Protein AF-A0A529KDP3-F1 (afdb_monomer)

Secondary structure (DSSP, 8-state):
-HHHHHHTT-S-EEEEEBTTTB--HHHHHHHHHHHHTT--EEEEESSSSS-------SSSHHHHHHTTPEE-TT--HHHHHHHHHHHHHTT--HHHHHHHHHHHH-

Structure (mmCIF, N/CA/C/O backbone):
data_AF-A0A529KDP3-F1
#
_entry.id   AF-A0A529KDP3-F1
#
loop_
_atom_site.group_PDB
_atom_site.id
_atom_site.type_symbol
_atom_site.label_atom_id
_atom_site.label_alt_id
_atom_site.label_comp_id
_atom_site.label_asym_id
_atom_site.label_entity_id
_atom_site.label_seq_id
_atom_site.pdbx_PDB_ins_code
_atom_site.Cartn_x
_atom_site.Cartn_y
_atom_site.Cartn_z
_atom_site.occupancy
_atom_site.B_iso_or_equiv
_atom_site.auth_seq_id
_atom_site.auth_comp_id
_atom_site.auth_asym_id
_atom_site.auth_atom_id
_atom_site.pdbx_PDB_model_num
ATOM 1 N N . MET A 1 1 ? 2.615 -14.804 1.620 1.00 86.38 1 MET A N 1
ATOM 2 C CA . MET A 1 1 ? 3.036 -13.869 2.688 1.00 86.38 1 MET A CA 1
ATOM 3 C C . MET A 1 1 ? 2.029 -12.736 2.882 1.00 86.38 1 MET A C 1
ATOM 5 O O . MET A 1 1 ? 1.463 -12.682 3.958 1.00 86.38 1 MET A O 1
ATOM 9 N N . ILE A 1 2 ? 1.728 -11.897 1.877 1.00 95.81 2 ILE A N 1
ATOM 10 C CA . ILE A 1 2 ? 0.806 -10.750 2.060 1.00 95.81 2 ILE A CA 1
ATOM 11 C C . ILE A 1 2 ? -0.608 -11.145 2.534 1.00 95.81 2 ILE A C 1
ATOM 13 O O . ILE A 1 2 ? -1.118 -10.554 3.476 1.00 95.81 2 ILE A O 1
ATOM 17 N N . ARG A 1 3 ? -1.189 -12.222 1.982 1.00 96.62 3 ARG A N 1
ATOM 18 C CA . ARG A 1 3 ? -2.484 -12.758 2.449 1.00 96.62 3 ARG A CA 1
ATOM 19 C C . ARG A 1 3 ? -2.447 -13.231 3.903 1.00 96.62 3 ARG A C 1
ATOM 21 O O . ARG A 1 3 ? -3.388 -13.002 4.645 1.00 96.62 3 ARG A O 1
ATOM 28 N N . LEU A 1 4 ? -1.345 -13.864 4.312 1.00 96.94 4 LEU A N 1
ATOM 29 C CA . LEU A 1 4 ? -1.157 -14.301 5.697 1.00 96.94 4 LEU A CA 1
ATOM 30 C C . LEU A 1 4 ? -1.051 -13.093 6.638 1.00 96.94 4 LEU A C 1
ATOM 32 O O . LEU A 1 4 ? -1.648 -13.109 7.706 1.00 96.94 4 LEU A O 1
ATOM 36 N N . ALA A 1 5 ? -0.337 -12.039 6.228 1.00 94.50 5 ALA A N 1
ATOM 37 C CA . ALA A 1 5 ? -0.250 -10.801 6.998 1.00 94.50 5 ALA A CA 1
ATOM 38 C C . ALA A 1 5 ? -1.635 -10.158 7.190 1.00 94.50 5 ALA A C 1
ATOM 40 O O . ALA A 1 5 ? -1.991 -9.832 8.321 1.00 94.50 5 ALA A O 1
ATOM 41 N N . ALA A 1 6 ? -2.446 -10.065 6.130 1.00 95.94 6 ALA A N 1
ATOM 42 C CA . ALA A 1 6 ? -3.830 -9.592 6.228 1.00 95.94 6 ALA A CA 1
ATOM 43 C C . ALA A 1 6 ? -4.661 -10.457 7.193 1.00 95.94 6 ALA A C 1
ATOM 45 O O . ALA A 1 6 ? -5.215 -9.950 8.165 1.00 95.94 6 ALA A O 1
ATOM 46 N N . ALA A 1 7 ? -4.651 -11.780 6.994 1.00 95.19 7 ALA A N 1
ATOM 47 C CA . ALA A 1 7 ? -5.406 -12.734 7.808 1.00 95.19 7 ALA A CA 1
ATOM 48 C C . ALA A 1 7 ? -4.967 -12.782 9.285 1.00 95.19 7 ALA A C 1
ATOM 50 O O . ALA A 1 7 ? -5.721 -13.241 10.137 1.00 95.19 7 ALA A O 1
ATOM 51 N N . SER A 1 8 ? -3.763 -12.299 9.606 1.00 96.06 8 SER A N 1
ATOM 52 C CA . SER A 1 8 ? -3.236 -12.245 10.977 1.00 96.06 8 SER A CA 1
ATOM 53 C C . SER A 1 8 ? -3.753 -11.067 11.821 1.00 96.06 8 SER A C 1
ATOM 55 O O . SER A 1 8 ? -3.287 -10.876 12.941 1.00 96.06 8 SER A O 1
ATOM 57 N N . GLY A 1 9 ? -4.710 -10.279 11.312 1.00 93.69 9 GLY A N 1
ATOM 58 C CA . GLY A 1 9 ? -5.305 -9.146 12.035 1.00 93.69 9 GLY A CA 1
ATOM 59 C C . GLY A 1 9 ? -4.538 -7.832 11.873 1.00 93.69 9 GLY A C 1
ATOM 60 O O . GLY A 1 9 ? -4.642 -6.935 12.711 1.00 93.69 9 GLY A O 1
ATOM 61 N N . SER A 1 10 ? -3.749 -7.703 10.804 1.00 96.06 10 SER A N 1
ATOM 62 C CA . SER A 1 10 ? -3.070 -6.447 10.483 1.00 96.06 10 SER A CA 1
ATOM 63 C C . SER A 1 10 ? -4.096 -5.376 10.091 1.00 96.06 10 SER A C 1
ATOM 65 O O . SER A 1 10 ? -4.880 -5.582 9.172 1.00 96.06 10 SER A O 1
ATOM 67 N N . ARG A 1 11 ? -4.064 -4.210 10.757 1.00 96.62 11 ARG A N 1
ATOM 68 C CA . ARG A 1 11 ? -4.968 -3.071 10.468 1.00 96.62 11 ARG A CA 1
ATOM 69 C C . ARG A 1 11 ? -4.647 -2.343 9.157 1.00 96.62 11 ARG A C 1
ATOM 71 O O . ARG A 1 11 ? -5.478 -1.601 8.658 1.00 96.62 11 ARG A O 1
ATOM 78 N N . ALA A 1 12 ? -3.434 -2.516 8.641 1.00 97.56 12 ALA A N 1
ATOM 79 C CA . ALA A 1 12 ? -2.979 -2.013 7.351 1.00 97.56 12 ALA A CA 1
ATOM 80 C C . ALA A 1 12 ? -1.749 -2.804 6.896 1.00 97.56 12 ALA A C 1
ATOM 82 O O . ALA A 1 12 ? -1.065 -3.426 7.715 1.00 97.56 12 ALA A O 1
ATOM 83 N N . ILE A 1 13 ? -1.429 -2.728 5.606 1.00 98.12 13 ILE A N 1
ATOM 84 C CA . ILE A 1 13 ? -0.227 -3.332 5.027 1.00 98.12 13 ILE A CA 1
ATOM 85 C C . ILE A 1 13 ? 0.612 -2.260 4.342 1.00 98.12 13 ILE A C 1
ATOM 87 O O . ILE A 1 13 ? 0.107 -1.473 3.550 1.00 98.12 13 ILE A O 1
ATOM 91 N N . VAL A 1 14 ? 1.920 -2.280 4.599 1.00 97.94 14 VAL A N 1
ATOM 92 C CA . VAL A 1 14 ? 2.906 -1.572 3.778 1.00 97.94 14 VAL A CA 1
ATOM 93 C C . VAL A 1 14 ? 3.544 -2.572 2.822 1.00 97.94 14 VAL A C 1
ATOM 95 O O . VAL A 1 14 ? 4.208 -3.517 3.249 1.00 97.94 14 VAL A O 1
ATOM 98 N N . LEU A 1 15 ? 3.322 -2.371 1.527 1.00 97.94 15 LEU A N 1
ATOM 99 C CA . LEU A 1 15 ? 3.898 -3.155 0.448 1.00 97.94 15 LEU A CA 1
ATOM 100 C C . LEU A 1 15 ? 5.117 -2.425 -0.115 1.00 97.94 15 LEU A C 1
ATOM 102 O O . LEU A 1 15 ? 4.988 -1.380 -0.750 1.00 97.94 15 LEU A O 1
ATOM 106 N N . GLU A 1 16 ? 6.303 -3.002 0.056 1.00 97.12 16 GLU A N 1
ATOM 107 C CA . GLU A 1 16 ? 7.488 -2.510 -0.642 1.00 97.12 16 GLU A CA 1
ATOM 108 C C . GLU A 1 16 ? 7.593 -3.145 -2.039 1.00 97.12 16 GLU A C 1
ATOM 110 O O . GLU A 1 16 ? 7.977 -4.307 -2.210 1.00 97.12 16 GLU A O 1
ATOM 115 N N . GLY A 1 17 ? 7.225 -2.370 -3.057 1.00 96.38 17 GLY A N 1
ATOM 116 C CA . GLY A 1 17 ? 7.229 -2.776 -4.457 1.00 96.38 17 GLY A CA 1
ATOM 117 C C . GLY A 1 17 ? 8.609 -2.746 -5.127 1.00 96.38 17 GLY A C 1
ATOM 118 O O . GLY A 1 17 ? 9.656 -2.499 -4.522 1.00 96.38 17 GLY A O 1
ATOM 119 N N . PHE A 1 18 ? 8.615 -3.027 -6.427 1.00 96.19 18 PHE A N 1
ATOM 120 C CA . PHE A 1 18 ? 9.767 -2.935 -7.324 1.00 96.19 18 PHE A CA 1
ATOM 121 C C . PHE A 1 18 ? 9.779 -1.570 -8.023 1.00 96.19 18 PHE A C 1
ATOM 123 O O . PHE A 1 18 ? 8.762 -1.160 -8.587 1.00 96.19 18 PHE A O 1
ATOM 130 N N . GLY A 1 19 ? 10.930 -0.889 -8.059 1.00 95.81 19 GLY A N 1
ATOM 131 C CA . GLY A 1 19 ? 11.102 0.352 -8.822 1.00 95.81 19 GLY A CA 1
ATOM 132 C C . GLY A 1 19 ? 10.070 1.411 -8.431 1.00 95.81 19 GLY A C 1
ATOM 133 O O . GLY A 1 19 ? 10.039 1.849 -7.288 1.00 95.81 19 GLY A O 1
ATOM 134 N N . ARG A 1 20 ? 9.170 1.772 -9.351 1.00 96.56 20 ARG A N 1
ATOM 135 C CA . ARG A 1 20 ? 8.097 2.761 -9.123 1.00 96.56 20 ARG A CA 1
ATOM 136 C C . ARG A 1 20 ? 6.921 2.256 -8.266 1.00 96.56 20 ARG A C 1
ATOM 138 O O . ARG A 1 20 ? 5.836 2.818 -8.345 1.00 96.56 20 ARG A O 1
ATOM 145 N N . GLY A 1 21 ? 7.108 1.213 -7.459 1.00 97.12 21 GLY A N 1
ATOM 146 C CA . GLY A 1 21 ? 6.041 0.617 -6.645 1.00 97.12 21 GLY A CA 1
ATOM 147 C C . GLY A 1 21 ? 5.239 -0.458 -7.385 1.00 97.12 21 GLY A C 1
ATOM 148 O O . GLY A 1 21 ? 4.067 -0.667 -7.100 1.00 97.12 21 GLY A O 1
ATOM 149 N N . ASN A 1 22 ? 5.851 -1.138 -8.359 1.00 97.62 22 ASN A N 1
ATOM 150 C CA . ASN A 1 22 ? 5.218 -2.261 -9.051 1.00 97.62 22 ASN A CA 1
ATOM 151 C C . ASN A 1 22 ? 5.208 -3.521 -8.178 1.00 97.62 22 ASN A C 1
ATOM 153 O O . ASN A 1 22 ? 6.053 -3.689 -7.297 1.00 97.62 22 ASN A O 1
ATOM 157 N N . ALA A 1 23 ? 4.312 -4.451 -8.490 1.00 95.75 23 ALA A N 1
ATOM 158 C CA . ALA A 1 23 ? 4.285 -5.779 -7.899 1.00 95.75 23 ALA A CA 1
ATOM 159 C C . ALA A 1 23 ? 4.361 -6.852 -9.001 1.00 95.75 23 ALA A C 1
ATOM 161 O O . ALA A 1 23 ? 4.816 -6.593 -10.115 1.00 95.75 23 ALA A O 1
ATOM 162 N N . THR A 1 24 ? 3.969 -8.080 -8.671 1.00 96.12 24 THR A N 1
ATOM 163 C CA . THR A 1 24 ? 3.693 -9.129 -9.659 1.00 96.12 24 THR A CA 1
ATOM 164 C C . THR A 1 24 ? 2.180 -9.248 -9.856 1.00 96.12 24 THR A C 1
ATOM 166 O O . THR A 1 24 ? 1.434 -8.881 -8.943 1.00 96.12 24 THR A O 1
ATOM 169 N N . PRO A 1 25 ? 1.691 -9.823 -10.974 1.00 96.69 25 PRO A N 1
ATOM 170 C CA . PRO A 1 25 ? 0.254 -10.033 -11.180 1.00 96.69 25 PRO A CA 1
ATOM 171 C C . PRO A 1 25 ? -0.433 -10.748 -10.008 1.00 96.69 25 PRO A C 1
ATOM 173 O O . PRO A 1 25 ? -1.484 -10.319 -9.545 1.00 96.69 25 PRO A O 1
ATOM 176 N N . ALA A 1 26 ? 0.204 -11.785 -9.454 1.00 97.12 26 ALA A N 1
ATOM 177 C CA . ALA A 1 26 ? -0.332 -12.523 -8.311 1.00 97.12 26 ALA A CA 1
ATOM 178 C C . ALA A 1 26 ? -0.441 -11.666 -7.036 1.00 97.12 26 ALA A C 1
ATOM 180 O O . ALA A 1 26 ? -1.383 -11.826 -6.260 1.00 97.12 26 ALA A O 1
ATOM 181 N N . VAL A 1 27 ? 0.513 -10.754 -6.809 1.00 97.38 27 VAL A N 1
ATOM 18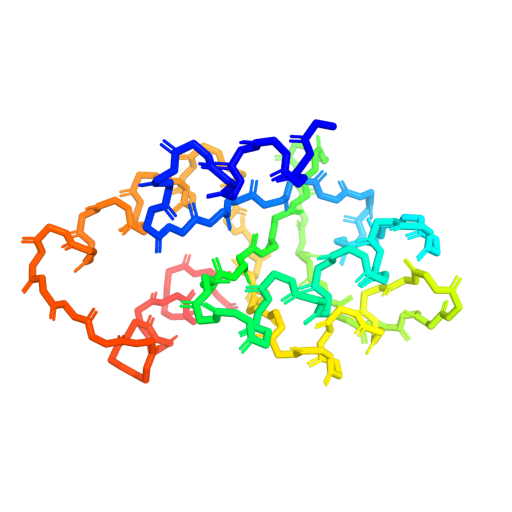2 C CA . VAL A 1 27 ? 0.460 -9.824 -5.673 1.00 97.38 27 VAL A CA 1
ATOM 183 C C . VAL A 1 27 ? -0.596 -8.749 -5.905 1.00 97.38 27 VAL A C 1
ATOM 185 O O . VAL A 1 27 ? -1.315 -8.438 -4.966 1.00 97.38 27 VAL A O 1
ATOM 188 N N . ALA A 1 28 ? -0.747 -8.232 -7.126 1.00 97.88 28 ALA A N 1
ATOM 189 C CA . ALA A 1 28 ? -1.786 -7.254 -7.443 1.00 97.88 28 ALA A CA 1
ATOM 190 C C . ALA A 1 28 ? -3.199 -7.815 -7.209 1.00 97.88 28 ALA A C 1
ATOM 192 O O . ALA A 1 28 ? -4.016 -7.155 -6.575 1.00 97.88 28 ALA A O 1
ATOM 193 N N . VAL A 1 29 ? -3.450 -9.066 -7.616 1.00 98.12 29 VAL A N 1
ATOM 194 C CA . VAL A 1 29 ? -4.708 -9.770 -7.304 1.00 98.12 29 VAL A CA 1
ATOM 195 C C . VAL A 1 29 ? -4.900 -9.906 -5.794 1.00 98.12 29 VAL A C 1
ATOM 197 O O . VAL A 1 29 ? -5.965 -9.597 -5.277 1.00 98.12 29 VAL A O 1
ATOM 200 N N . ALA A 1 30 ? -3.861 -10.315 -5.060 1.00 98.31 30 ALA A N 1
ATOM 201 C CA . ALA A 1 30 ? -3.960 -10.423 -3.607 1.00 98.31 30 ALA A CA 1
ATOM 202 C C . ALA A 1 30 ? -4.225 -9.074 -2.924 1.00 98.31 30 ALA A C 1
ATOM 204 O O . ALA A 1 30 ? -4.953 -9.041 -1.942 1.00 98.31 30 ALA A O 1
ATOM 205 N N . VAL A 1 31 ? -3.650 -7.978 -3.426 1.00 98.44 31 VAL A N 1
ATOM 206 C CA . VAL A 1 31 ? -3.908 -6.625 -2.916 1.00 98.44 31 VAL A CA 1
ATOM 207 C C . VAL A 1 31 ? -5.362 -6.224 -3.147 1.00 98.44 31 VAL A C 1
ATOM 209 O O . VAL A 1 31 ? -5.974 -5.703 -2.223 1.00 98.44 31 VAL A O 1
ATOM 212 N N . ALA A 1 32 ? -5.924 -6.510 -4.323 1.00 98.44 32 ALA A N 1
ATOM 213 C CA . ALA A 1 32 ? -7.330 -6.231 -4.605 1.00 98.44 32 ALA A CA 1
ATOM 214 C C . ALA A 1 32 ? -8.272 -6.950 -3.631 1.00 98.44 32 ALA A C 1
ATOM 216 O O . ALA A 1 32 ? -9.144 -6.306 -3.056 1.00 98.44 32 ALA A O 1
ATOM 217 N N . ASP A 1 33 ? -8.045 -8.243 -3.379 1.00 98.31 33 ASP A N 1
ATOM 218 C CA . ASP A 1 33 ? -8.848 -9.002 -2.413 1.00 98.31 33 ASP A CA 1
ATOM 219 C C . ASP A 1 33 ? -8.719 -8.423 -0.992 1.00 98.31 33 ASP A C 1
ATOM 221 O O . ASP A 1 33 ? -9.708 -8.220 -0.301 1.00 98.31 33 ASP A O 1
ATOM 225 N N . ILE A 1 34 ? -7.493 -8.104 -0.564 1.00 98.50 34 ILE A N 1
ATOM 226 C CA . ILE A 1 34 ? -7.209 -7.577 0.781 1.00 98.50 34 ILE A CA 1
ATOM 227 C C . ILE A 1 34 ? -7.869 -6.210 1.009 1.00 98.50 34 ILE A C 1
ATOM 229 O O . ILE A 1 34 ? -8.394 -5.956 2.093 1.00 98.50 34 ILE A O 1
ATOM 233 N N . ILE A 1 35 ? -7.848 -5.334 0.001 1.00 98.06 35 ILE A N 1
ATOM 234 C CA . ILE A 1 35 ? -8.506 -4.026 0.081 1.00 98.06 35 ILE A CA 1
ATOM 235 C C . ILE A 1 35 ? -10.027 -4.192 0.079 1.00 98.06 35 ILE A C 1
ATOM 237 O O . ILE A 1 35 ? -10.704 -3.508 0.844 1.00 98.06 35 ILE A O 1
ATOM 241 N N . ALA A 1 36 ? -10.568 -5.114 -0.725 1.00 97.94 36 ALA A N 1
ATOM 242 C CA . ALA A 1 36 ? -11.997 -5.427 -0.717 1.00 97.94 36 ALA A CA 1
ATOM 243 C C . ALA A 1 36 ? -12.475 -5.945 0.654 1.00 97.94 36 ALA A C 1
ATOM 245 O O . ALA A 1 36 ? -13.585 -5.624 1.073 1.00 97.94 36 ALA A O 1
ATOM 246 N N . ASP A 1 37 ? -11.608 -6.654 1.382 1.00 96.75 37 ASP A N 1
ATOM 247 C CA . ASP A 1 37 ? -11.837 -7.103 2.762 1.00 96.75 37 ASP A CA 1
ATOM 248 C C . ASP A 1 37 ? -11.616 -5.993 3.819 1.00 96.75 37 ASP A C 1
ATOM 250 O O . ASP A 1 37 ? -11.696 -6.241 5.024 1.00 96.75 37 ASP A O 1
ATOM 254 N N . GLY A 1 38 ? -11.344 -4.754 3.394 1.00 95.62 38 GLY A N 1
ATOM 255 C CA . GLY A 1 38 ? -11.253 -3.578 4.262 1.00 95.62 38 GLY A CA 1
ATOM 256 C C . GLY A 1 38 ? -9.880 -3.329 4.889 1.00 95.62 38 GLY A C 1
ATOM 257 O O . GLY A 1 38 ? -9.765 -2.472 5.766 1.00 95.62 38 GLY A O 1
ATOM 258 N N . VAL A 1 39 ? -8.828 -4.036 4.463 1.00 97.50 39 VAL A N 1
ATOM 259 C CA . VAL A 1 39 ? -7.461 -3.793 4.947 1.00 97.50 39 VAL A CA 1
ATOM 260 C C . VAL A 1 39 ? -6.726 -2.869 3.964 1.00 97.50 39 VAL A C 1
ATOM 262 O O . VAL A 1 39 ? -6.371 -3.302 2.865 1.00 97.50 39 VAL A O 1
ATOM 2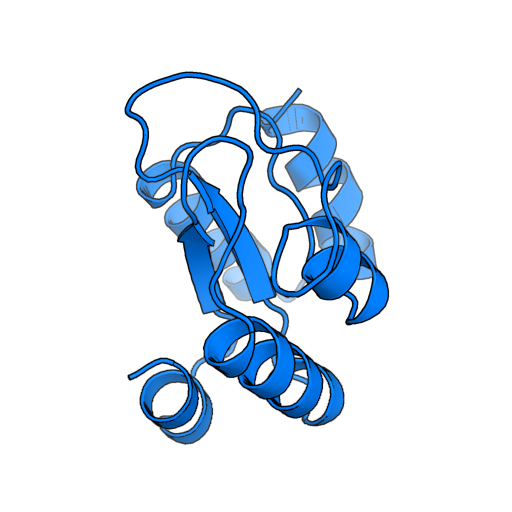65 N N . PRO A 1 40 ? -6.441 -1.604 4.328 1.00 97.62 40 PRO A N 1
ATOM 266 C CA . PRO A 1 40 ? -5.762 -0.673 3.436 1.00 97.62 40 PRO A CA 1
ATOM 267 C C . PRO A 1 40 ? -4.323 -1.114 3.147 1.00 97.62 40 PRO A C 1
ATOM 269 O O . PRO A 1 40 ? -3.592 -1.579 4.032 1.00 97.62 40 PRO A O 1
ATOM 272 N N . VAL A 1 41 ? -3.901 -0.925 1.895 1.00 98.31 41 VAL A N 1
ATOM 273 C CA . VAL A 1 41 ? -2.546 -1.232 1.426 1.00 98.31 41 VAL A CA 1
ATOM 274 C C . VAL A 1 41 ? -1.864 0.049 0.956 1.00 98.31 41 VAL A C 1
ATOM 276 O O . VAL A 1 41 ? -2.341 0.726 0.046 1.00 98.31 41 VAL A O 1
ATOM 279 N N . PHE A 1 42 ? -0.713 0.347 1.551 1.00 98.06 42 PHE A N 1
ATOM 280 C CA . PHE A 1 42 ? 0.138 1.478 1.200 1.00 98.06 42 PHE A CA 1
ATOM 281 C C . PHE A 1 42 ? 1.386 0.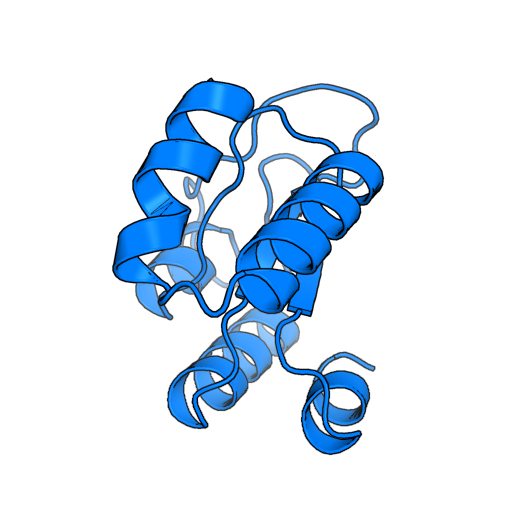986 0.471 1.00 98.06 42 PHE A C 1
ATOM 283 O O . PHE A 1 42 ? 2.001 -0.000 0.878 1.00 98.06 42 PHE A O 1
ATOM 290 N N . VAL A 1 43 ? 1.776 1.666 -0.601 1.00 98.06 43 VAL A N 1
ATOM 291 C CA . VAL A 1 43 ? 2.863 1.246 -1.486 1.00 98.06 43 VAL A CA 1
ATOM 292 C C . VAL A 1 43 ? 4.071 2.156 -1.294 1.00 98.06 43 VAL A C 1
ATOM 294 O O . VAL A 1 43 ? 3.978 3.370 -1.463 1.00 98.06 43 VAL A O 1
ATOM 297 N N . ALA A 1 44 ? 5.212 1.541 -0.991 1.00 97.88 44 ALA A N 1
ATOM 298 C CA . ALA A 1 44 ? 6.545 2.138 -1.058 1.00 97.88 44 ALA A CA 1
ATOM 299 C C . ALA A 1 44 ? 7.413 1.357 -2.059 1.00 97.88 44 ALA A C 1
ATOM 301 O O . ALA A 1 44 ? 6.962 0.388 -2.677 1.00 97.88 44 ALA A O 1
ATOM 302 N N . SER A 1 45 ? 8.670 1.762 -2.233 1.00 97.12 45 SER A N 1
ATOM 303 C CA . SER A 1 45 ? 9.654 1.008 -3.015 1.00 97.12 45 SER A CA 1
ATOM 304 C C . SER A 1 45 ? 10.696 0.361 -2.113 1.00 97.12 45 SER A C 1
ATOM 306 O O . SER A 1 45 ? 11.064 0.925 -1.088 1.00 97.12 45 SER A O 1
ATOM 308 N N . ARG A 1 46 ? 11.216 -0.797 -2.534 1.00 95.38 46 ARG A N 1
ATOM 309 C CA . ARG A 1 46 ? 12.441 -1.383 -1.956 1.00 95.38 46 ARG A CA 1
ATOM 310 C C . ARG A 1 46 ? 13.711 -0.694 -2.457 1.00 95.38 46 ARG A C 1
ATOM 312 O O . ARG A 1 46 ? 14.797 -0.982 -1.962 1.00 95.38 46 ARG A O 1
ATOM 319 N N . CYS A 1 47 ? 13.607 0.161 -3.477 1.00 93.56 47 CYS A N 1
ATOM 320 C CA . CYS A 1 47 ? 14.708 1.033 -3.867 1.00 93.56 47 CYS A CA 1
ATOM 321 C C . CYS A 1 47 ? 15.008 2.001 -2.714 1.00 93.56 47 CYS A C 1
ATOM 323 O O . CYS A 1 47 ? 14.084 2.518 -2.092 1.00 93.56 47 CYS A O 1
ATOM 325 N N . GLY A 1 48 ? 16.293 2.238 -2.427 1.00 83.06 48 GLY A N 1
ATOM 326 C CA . GLY A 1 48 ? 16.697 3.114 -1.320 1.00 83.06 48 GLY A CA 1
ATOM 327 C C . GLY A 1 48 ? 16.249 4.569 -1.492 1.00 83.06 48 GLY A C 1
ATOM 328 O O . GLY A 1 48 ? 16.062 5.265 -0.499 1.00 83.06 48 GLY A O 1
ATOM 329 N N . GLU A 1 49 ? 16.038 4.999 -2.739 1.00 88.00 49 GLU A N 1
ATOM 330 C CA . GLU A 1 49 ? 15.586 6.339 -3.111 1.00 88.00 49 GLU A CA 1
ATOM 331 C C . GLU A 1 49 ? 14.647 6.293 -4.326 1.00 88.00 49 GLU A C 1
ATOM 333 O O . GLU A 1 49 ? 14.666 5.341 -5.118 1.00 88.00 49 GLU A O 1
ATOM 338 N N . GLY A 1 50 ? 13.871 7.368 -4.490 1.00 88.50 50 GLY A N 1
ATOM 339 C CA . GLY A 1 50 ? 13.005 7.616 -5.637 1.00 88.50 50 GLY A CA 1
ATOM 340 C C . GLY A 1 50 ? 11.520 7.347 -5.386 1.00 88.50 50 GLY A C 1
ATOM 341 O O . GLY A 1 50 ? 11.132 6.479 -4.604 1.00 88.50 50 GLY A O 1
ATOM 342 N N . ARG A 1 51 ? 10.692 8.090 -6.125 1.00 94.38 51 ARG A N 1
ATOM 343 C CA . ARG A 1 51 ? 9.237 8.120 -5.974 1.00 94.38 51 ARG A CA 1
ATOM 344 C C . ARG A 1 51 ? 8.531 6.884 -6.527 1.00 94.38 51 ARG A C 1
ATOM 346 O O . ARG A 1 51 ? 8.747 6.495 -7.685 1.00 94.38 51 ARG A O 1
ATOM 353 N N . VAL A 1 52 ? 7.572 6.354 -5.768 1.00 97.06 52 VAL A N 1
ATOM 354 C CA . VAL A 1 52 ? 6.572 5.422 -6.308 1.00 97.06 52 VAL A CA 1
ATOM 355 C C . VAL A 1 52 ? 5.487 6.158 -7.091 1.00 97.06 52 VAL A C 1
ATOM 357 O O . VAL A 1 52 ? 5.010 7.217 -6.698 1.00 97.06 52 VAL A O 1
ATOM 360 N N . SER A 1 53 ? 5.089 5.601 -8.232 1.00 95.94 53 SER A N 1
ATOM 361 C CA . SER A 1 53 ? 4.042 6.173 -9.076 1.00 95.94 53 SER A CA 1
ATOM 362 C C . SER A 1 53 ? 3.381 5.073 -9.916 1.00 95.94 53 SER A C 1
ATOM 364 O O . SER A 1 53 ? 4.098 4.270 -10.531 1.00 95.94 53 SER A O 1
ATOM 366 N N . PRO A 1 54 ? 2.039 5.018 -9.974 1.00 96.44 54 PRO A N 1
ATOM 367 C CA . PRO A 1 54 ? 1.292 3.940 -10.620 1.00 96.44 54 PRO A CA 1
ATOM 368 C C . PRO A 1 54 ? 1.263 4.085 -12.150 1.00 96.44 54 PRO A C 1
ATOM 370 O O . PRO A 1 54 ? 0.244 4.405 -12.756 1.00 96.44 54 PRO A O 1
ATOM 373 N N . ILE A 1 55 ? 2.406 3.847 -12.796 1.00 96.88 55 ILE A N 1
ATOM 374 C CA . ILE A 1 55 ? 2.565 4.061 -14.245 1.00 96.88 55 ILE A CA 1
ATOM 375 C C . ILE A 1 55 ? 2.191 2.817 -15.062 1.00 96.88 55 ILE A C 1
ATOM 377 O O . ILE A 1 55 ? 1.542 2.924 -16.100 1.00 96.88 55 ILE A O 1
ATOM 381 N N . TYR A 1 56 ? 2.606 1.630 -14.618 1.00 95.12 56 TYR A N 1
ATOM 382 C CA . TYR A 1 56 ? 2.533 0.405 -15.421 1.00 95.12 56 TYR A CA 1
ATOM 383 C C . TYR A 1 56 ? 1.410 -0.522 -14.949 1.00 95.12 56 TYR A C 1
ATOM 385 O O . TYR A 1 56 ? 1.207 -0.661 -13.747 1.00 95.12 56 TYR A O 1
ATOM 393 N N . GLY A 1 57 ? 0.700 -1.168 -15.877 1.00 94.00 57 GLY A N 1
ATOM 394 C CA . GLY A 1 57 ? -0.291 -2.215 -15.584 1.00 94.00 57 GLY A CA 1
ATOM 395 C C . GLY A 1 57 ? 0.266 -3.634 -15.754 1.00 94.00 57 GLY A C 1
ATOM 396 O O . GLY A 1 57 ? 1.479 -3.829 -15.789 1.00 94.00 57 GLY A O 1
ATOM 397 N N . ASN A 1 58 ? -0.634 -4.610 -15.884 1.00 92.88 58 ASN A N 1
ATOM 398 C CA . ASN A 1 58 ? -0.353 -6.048 -15.953 1.00 92.88 58 ASN A CA 1
ATOM 399 C C . ASN A 1 58 ? 0.461 -6.584 -14.753 1.00 92.88 58 ASN A C 1
ATOM 401 O O . ASN A 1 58 ? 1.503 -7.219 -14.911 1.00 92.88 58 ASN A O 1
ATOM 405 N N . GLY A 1 59 ? -0.003 -6.290 -13.538 1.00 87.00 59 GLY A N 1
ATOM 406 C CA . GLY A 1 59 ? 0.670 -6.569 -12.266 1.00 87.00 59 GLY A CA 1
ATOM 407 C C . GLY A 1 59 ? 1.520 -5.412 -11.735 1.00 87.00 59 GLY A C 1
ATOM 408 O O . GLY A 1 59 ? 2.098 -5.523 -10.654 1.00 87.00 59 GLY A O 1
ATOM 409 N N . GLY A 1 60 ? 1.601 -4.307 -12.478 1.00 94.25 60 GLY A N 1
ATOM 410 C CA . GLY A 1 60 ? 2.306 -3.095 -12.072 1.00 94.25 60 GLY A CA 1
ATOM 411 C C . GLY A 1 60 ? 1.485 -2.170 -11.167 1.00 94.25 60 GLY A C 1
ATOM 412 O O . GLY A 1 60 ? 0.365 -2.474 -10.755 1.00 94.25 60 GLY A O 1
ATOM 413 N N . GLY A 1 61 ? 2.055 -1.005 -10.859 1.00 96.75 61 GLY A N 1
ATOM 414 C CA . GLY A 1 61 ? 1.472 -0.035 -9.935 1.00 96.75 61 GLY A CA 1
ATOM 415 C C . GLY A 1 61 ? 0.101 0.503 -10.358 1.00 96.75 61 GLY A C 1
ATOM 416 O O . GLY A 1 61 ? -0.707 0.817 -9.493 1.00 96.75 61 GLY A O 1
ATOM 417 N N . LYS A 1 62 ? -0.214 0.549 -11.659 1.00 98.12 62 LYS A N 1
ATOM 418 C CA . LYS A 1 62 ? -1.533 0.984 -12.145 1.00 98.12 62 LYS A CA 1
ATOM 419 C C . LYS A 1 62 ? -2.650 0.029 -11.731 1.00 98.12 62 LYS A C 1
ATOM 421 O O . LYS A 1 62 ? -3.771 0.472 -11.511 1.00 98.12 62 LYS A O 1
ATOM 426 N N . ASP A 1 63 ? -2.361 -1.263 -11.604 1.00 98.06 63 ASP A N 1
ATOM 427 C CA . ASP A 1 63 ? -3.360 -2.225 -11.135 1.00 98.06 63 ASP A CA 1
ATOM 428 C C . ASP A 1 63 ? -3.527 -2.161 -9.617 1.00 98.06 63 ASP A C 1
ATOM 430 O O . ASP A 1 63 ? -4.644 -2.287 -9.127 1.00 98.06 63 ASP A O 1
ATOM 434 N N . LEU A 1 64 ? -2.445 -1.880 -8.881 1.00 98.31 64 LEU A N 1
ATOM 435 C CA . LEU A 1 64 ? -2.517 -1.603 -7.443 1.00 98.31 64 LEU A CA 1
ATOM 436 C C . LEU A 1 64 ? -3.344 -0.342 -7.156 1.00 98.31 64 LEU A C 1
ATOM 438 O O . LEU A 1 64 ? -4.192 -0.360 -6.273 1.00 98.31 64 LEU A O 1
ATOM 442 N N . GLU A 1 65 ? -3.142 0.732 -7.923 1.00 98.06 65 GLU A N 1
ATOM 443 C CA . GLU A 1 65 ? -3.933 1.963 -7.802 1.00 98.06 65 GLU A CA 1
ATOM 444 C C . GLU A 1 65 ? -5.415 1.707 -8.105 1.00 98.06 65 GLU A C 1
ATOM 446 O O . GLU A 1 65 ? -6.275 2.110 -7.330 1.00 98.06 65 GLU A O 1
ATOM 451 N N . LYS A 1 66 ? -5.730 0.980 -9.187 1.00 98.06 66 LYS A N 1
ATOM 452 C CA . LYS A 1 66 ? -7.118 0.594 -9.503 1.00 98.06 66 LYS A CA 1
ATOM 453 C C . LYS A 1 66 ? -7.767 -0.244 -8.402 1.00 98.06 66 LYS A C 1
ATOM 455 O O . LYS A 1 66 ? -8.974 -0.153 -8.217 1.00 98.06 66 LYS A O 1
ATOM 460 N N . ALA A 1 67 ? -6.980 -1.056 -7.702 1.00 97.94 67 ALA A N 1
ATOM 461 C CA . ALA A 1 67 ? -7.431 -1.824 -6.549 1.00 97.94 67 ALA A CA 1
ATOM 462 C C . ALA A 1 67 ? -7.648 -0.965 -5.288 1.00 97.94 67 ALA A C 1
ATOM 464 O O . ALA A 1 67 ? -8.183 -1.475 -4.313 1.00 97.94 67 ALA A O 1
ATOM 465 N N . GLY A 1 68 ? -7.251 0.313 -5.295 1.00 97.25 68 GLY A N 1
ATOM 466 C CA . GLY A 1 68 ? -7.388 1.239 -4.167 1.00 97.25 68 GLY A CA 1
ATOM 467 C C . GLY A 1 68 ? -6.134 1.376 -3.299 1.00 97.25 68 GLY A C 1
ATOM 468 O O . GLY A 1 68 ? -6.208 1.940 -2.209 1.00 97.25 68 GLY A O 1
ATOM 469 N N . ALA A 1 69 ? -4.982 0.857 -3.734 1.00 97.75 69 ALA A N 1
ATOM 470 C CA . ALA A 1 69 ? -3.742 1.002 -2.978 1.00 97.75 69 ALA A CA 1
ATOM 471 C C . ALA A 1 69 ? -3.233 2.452 -3.021 1.00 97.75 69 ALA A C 1
ATOM 473 O O . ALA A 1 69 ? -3.250 3.099 -4.070 1.00 97.75 69 ALA A O 1
ATOM 474 N N . VAL A 1 70 ? -2.715 2.943 -1.894 1.00 97.19 70 VAL A N 1
ATOM 475 C CA . VAL A 1 70 ? -2.251 4.332 -1.750 1.00 97.19 70 VAL A CA 1
ATOM 476 C C . VAL A 1 70 ? -0.735 4.409 -1.913 1.00 97.19 70 VAL A C 1
ATOM 478 O O . VAL A 1 70 ? 0.011 3.719 -1.222 1.00 97.19 70 VAL A O 1
ATOM 481 N N . PHE A 1 71 ? -0.259 5.259 -2.820 1.00 97.12 71 PHE A N 1
ATOM 482 C CA . PHE A 1 71 ? 1.163 5.402 -3.142 1.00 97.12 71 PHE A CA 1
ATOM 483 C C . PHE A 1 71 ? 1.802 6.505 -2.297 1.00 97.12 71 PHE A C 1
ATOM 485 O O . PHE A 1 71 ? 1.342 7.641 -2.306 1.00 97.12 71 PHE A O 1
ATOM 492 N N . ALA A 1 72 ? 2.884 6.183 -1.591 1.00 95.75 72 ALA A N 1
ATOM 493 C CA . ALA A 1 72 ? 3.460 7.052 -0.564 1.00 95.75 72 ALA A CA 1
ATOM 494 C C . ALA A 1 72 ? 4.530 8.043 -1.060 1.00 95.75 72 ALA A C 1
ATOM 496 O O . ALA A 1 72 ? 5.384 8.473 -0.282 1.00 95.75 72 ALA A O 1
ATOM 497 N N . GLY A 1 73 ? 4.528 8.371 -2.354 1.00 95.31 73 GLY A N 1
ATOM 498 C CA . GLY A 1 73 ? 5.505 9.291 -2.933 1.00 95.31 73 GLY A CA 1
ATOM 499 C C . GLY A 1 73 ? 6.950 8.810 -2.731 1.00 95.31 73 GLY A C 1
ATOM 500 O O . GLY A 1 73 ? 7.317 7.720 -3.175 1.00 95.31 73 GLY A O 1
ATOM 501 N N . ASP A 1 74 ? 7.762 9.637 -2.078 1.00 95.19 74 ASP A N 1
ATOM 502 C CA . ASP A 1 74 ? 9.179 9.410 -1.767 1.00 95.19 74 ASP A CA 1
ATOM 503 C C . ASP A 1 74 ? 9.419 8.760 -0.385 1.00 95.19 74 ASP A C 1
ATOM 505 O O . ASP A 1 74 ? 10.568 8.562 0.028 1.00 95.19 74 ASP A O 1
ATOM 509 N N . LEU A 1 75 ? 8.364 8.406 0.362 1.00 96.25 75 LEU A N 1
ATOM 510 C CA . LEU A 1 75 ? 8.532 7.710 1.639 1.00 96.25 75 LEU A CA 1
ATOM 511 C C . LEU A 1 75 ? 9.083 6.296 1.424 1.00 96.25 75 LEU A C 1
ATOM 513 O O . LEU A 1 75 ? 8.500 5.462 0.730 1.00 96.25 75 LEU A O 1
ATOM 517 N N . THR A 1 76 ? 10.180 5.992 2.120 1.00 96.69 76 THR A N 1
ATOM 518 C CA . THR A 1 76 ? 10.693 4.622 2.220 1.00 96.69 76 THR A CA 1
ATOM 519 C C . THR A 1 76 ? 9.723 3.751 3.019 1.00 96.69 76 THR A C 1
ATOM 521 O O . THR A 1 76 ? 9.010 4.253 3.894 1.00 96.69 76 THR A O 1
ATOM 524 N N . GLY A 1 77 ? 9.715 2.435 2.785 1.00 96.81 77 GLY A N 1
ATOM 525 C CA . GLY A 1 77 ? 8.812 1.531 3.504 1.00 96.81 77 GLY A CA 1
ATOM 526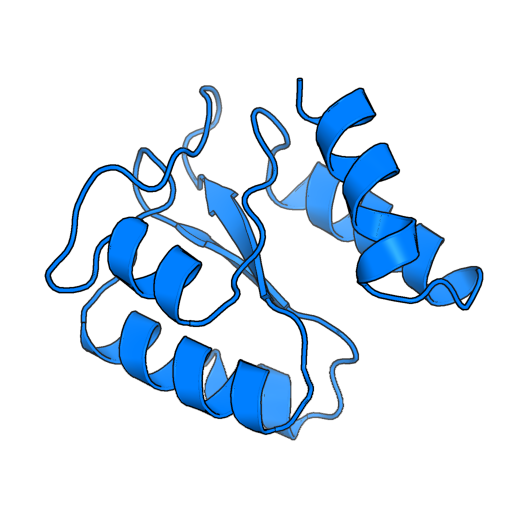 C C . GLY A 1 77 ? 8.911 1.626 5.033 1.00 96.81 77 GLY A C 1
ATOM 527 O O . GLY A 1 77 ? 7.865 1.685 5.682 1.00 96.81 77 GLY A O 1
ATOM 528 N N . PRO A 1 78 ? 10.107 1.753 5.649 1.00 97.12 78 PRO A N 1
ATOM 529 C CA . PRO A 1 78 ? 10.214 1.984 7.089 1.00 97.12 78 PRO A CA 1
ATOM 530 C C . PRO A 1 78 ? 9.565 3.292 7.565 1.00 97.12 78 PRO A C 1
ATOM 532 O O . PRO A 1 78 ? 8.872 3.276 8.584 1.00 97.12 78 PRO A O 1
ATOM 535 N N . L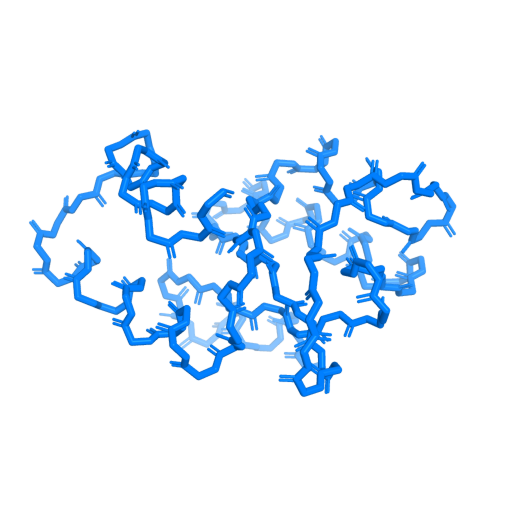YS A 1 79 ? 9.746 4.406 6.836 1.00 96.69 79 LYS A N 1
ATOM 536 C CA . LYS A 1 79 ? 9.123 5.700 7.174 1.00 96.69 79 LYS A CA 1
ATOM 537 C C . LYS A 1 79 ? 7.605 5.620 7.039 1.00 96.69 79 LYS A C 1
ATOM 539 O O . LYS A 1 79 ? 6.889 5.997 7.962 1.00 96.69 79 LYS A O 1
ATOM 544 N N . LEU A 1 80 ? 7.131 5.057 5.929 1.00 97.75 80 LEU A N 1
ATOM 545 C CA . LEU A 1 80 ? 5.712 4.848 5.664 1.00 97.75 80 LEU A CA 1
ATOM 546 C C . LEU A 1 80 ? 5.055 3.974 6.738 1.00 97.75 80 LEU A C 1
ATOM 548 O O . LEU A 1 80 ? 3.992 4.314 7.246 1.00 97.75 80 LEU A O 1
ATOM 552 N N . ARG A 1 81 ? 5.707 2.880 7.147 1.00 97.69 81 ARG A N 1
ATOM 553 C CA . ARG A 1 81 ? 5.206 1.996 8.208 1.00 97.69 81 ARG A CA 1
ATOM 554 C C . ARG A 1 81 ? 5.047 2.725 9.538 1.00 97.69 81 ARG A C 1
ATOM 556 O O . ARG A 1 81 ? 4.048 2.507 10.221 1.00 97.69 81 ARG A O 1
ATOM 563 N N . ILE A 1 82 ? 6.016 3.562 9.916 1.00 98.12 82 ILE A N 1
ATOM 564 C CA . ILE A 1 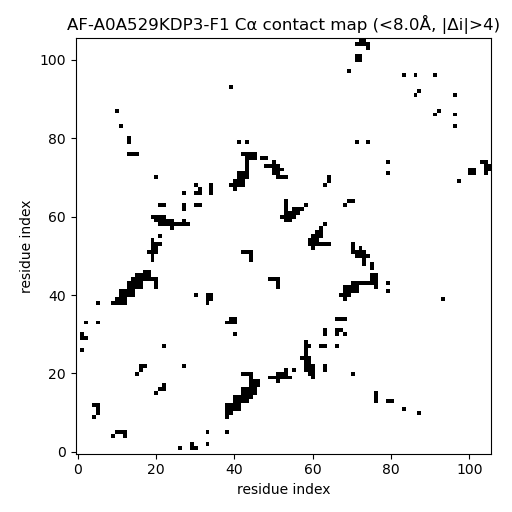82 ? 5.936 4.364 11.146 1.00 98.12 82 ILE A CA 1
ATOM 565 C C . ILE A 1 82 ? 4.777 5.354 11.046 1.00 98.12 82 ILE A C 1
ATOM 567 O O . ILE A 1 82 ? 3.938 5.374 11.943 1.00 98.12 82 ILE A O 1
ATOM 571 N N . LEU A 1 83 ? 4.692 6.107 9.946 1.00 97.88 83 LEU A N 1
ATOM 572 C CA . LEU A 1 83 ? 3.625 7.080 9.722 1.00 97.88 83 LEU A CA 1
ATOM 573 C C . LEU A 1 83 ? 2.242 6.423 9.814 1.00 97.88 83 LEU A C 1
ATOM 575 O O . LEU A 1 83 ? 1.441 6.811 10.657 1.00 97.88 83 LEU A O 1
ATOM 579 N N . VAL A 1 84 ? 1.992 5.363 9.040 1.00 98.12 84 VAL A N 1
ATOM 580 C CA . VAL A 1 84 ? 0.710 4.635 9.055 1.00 98.12 84 VAL A CA 1
ATOM 581 C C . VAL A 1 84 ? 0.388 4.091 10.449 1.00 98.12 84 VAL A C 1
ATOM 583 O O . VAL A 1 84 ? -0.758 4.156 10.886 1.00 98.12 84 VAL A O 1
ATOM 586 N N . SER A 1 85 ? 1.386 3.599 11.191 1.00 98.19 85 SER A N 1
ATOM 587 C CA . SER A 1 85 ? 1.172 3.118 12.564 1.00 98.19 85 SER A CA 1
ATOM 588 C C . SER A 1 85 ? 0.710 4.232 13.506 1.00 98.19 85 SER A C 1
ATOM 590 O O . SER A 1 85 ? -0.173 3.994 14.329 1.00 98.19 85 SER A O 1
ATOM 592 N N . VAL A 1 86 ? 1.282 5.435 13.378 1.00 98.19 86 VAL A N 1
ATOM 593 C CA . VAL A 1 86 ? 0.890 6.616 14.161 1.00 98.19 86 VAL A CA 1
ATOM 594 C C . VAL A 1 86 ? -0.528 7.050 13.800 1.00 98.19 86 VAL A C 1
ATOM 596 O O . VAL A 1 86 ? -1.364 7.149 14.694 1.00 98.19 86 VAL A O 1
ATOM 599 N N . LEU A 1 87 ? -0.832 7.215 12.509 1.00 97.75 87 LEU A N 1
ATOM 600 C CA . LEU A 1 87 ? -2.156 7.656 12.055 1.00 97.75 87 LEU A CA 1
ATOM 601 C C . LEU A 1 87 ? -3.257 6.659 12.470 1.00 97.75 87 LEU A C 1
ATOM 603 O O . LEU A 1 87 ? -4.310 7.052 12.968 1.00 97.75 87 LEU A O 1
ATOM 607 N N . LEU A 1 88 ? -2.983 5.351 12.385 1.00 97.25 88 LEU A N 1
ATOM 608 C CA . LEU A 1 88 ? -3.889 4.311 12.889 1.00 97.25 88 LEU A CA 1
ATOM 609 C C . LEU A 1 88 ? -4.023 4.323 14.419 1.00 97.25 88 LEU A C 1
ATOM 611 O O . LEU A 1 88 ? -5.042 3.890 14.958 1.00 97.25 88 LEU A O 1
ATOM 615 N N . GLY A 1 89 ? -2.978 4.728 15.143 1.00 97.88 89 GLY A N 1
ATOM 616 C CA . GLY A 1 89 ? -3.013 4.924 16.595 1.00 97.88 89 GLY A CA 1
ATOM 617 C C . GLY A 1 89 ? -3.868 6.124 17.003 1.00 97.88 89 GLY A C 1
ATOM 618 O O . GLY A 1 89 ? -4.484 6.096 18.063 1.00 97.88 89 GLY A O 1
ATOM 619 N N . MET A 1 90 ? -3.960 7.132 16.134 1.00 98.00 90 MET A N 1
ATOM 620 C CA . MET A 1 90 ? -4.831 8.300 16.293 1.00 98.00 90 MET A CA 1
ATOM 621 C C . MET A 1 90 ? -6.291 8.025 15.903 1.00 98.00 90 MET A C 1
ATOM 623 O O . MET A 1 90 ? -7.141 8.884 16.108 1.00 98.00 90 MET A O 1
ATOM 627 N N . GLY A 1 91 ? -6.592 6.840 15.361 1.00 97.25 91 GLY A N 1
ATOM 628 C CA . GLY A 1 91 ? -7.944 6.470 14.938 1.00 97.25 91 GLY A CA 1
ATOM 629 C C . GLY A 1 91 ? -8.385 7.102 13.617 1.00 97.25 91 GLY A C 1
ATOM 630 O O . GLY A 1 91 ? -9.581 7.134 13.351 1.00 97.25 91 GLY A O 1
ATOM 631 N N . MET A 1 92 ? -7.444 7.590 12.803 1.00 97.56 92 MET A N 1
ATOM 632 C CA . MET A 1 92 ? -7.756 8.194 11.508 1.00 97.56 92 MET A CA 1
ATOM 633 C C . MET A 1 92 ? -8.291 7.161 10.509 1.00 97.56 92 MET A C 1
ATOM 635 O O . MET A 1 92 ? -7.851 6.008 10.469 1.00 97.56 92 MET A O 1
ATOM 639 N N . THR A 1 93 ? -9.224 7.609 9.680 1.00 95.50 93 THR A N 1
ATOM 640 C CA . THR A 1 93 ? -9.738 6.912 8.497 1.00 95.50 93 THR A CA 1
ATOM 641 C C . THR A 1 93 ? -8.754 7.003 7.330 1.00 95.50 93 THR A C 1
ATOM 643 O O . THR A 1 93 ? -7.826 7.813 7.342 1.00 95.50 93 THR A O 1
ATOM 646 N N . LEU A 1 94 ? -8.941 6.180 6.293 1.00 92.75 94 LEU A N 1
ATOM 647 C CA . LEU A 1 94 ? -8.081 6.221 5.107 1.00 92.75 94 LEU A CA 1
ATOM 648 C C . LEU A 1 94 ? -8.146 7.590 4.410 1.00 92.75 94 LEU A C 1
ATOM 650 O O . LEU A 1 94 ? -7.120 8.110 3.970 1.00 92.75 94 LEU A O 1
ATOM 654 N N . GLU A 1 95 ? -9.336 8.186 4.357 1.00 94.00 95 GLU A N 1
ATOM 655 C CA . GLU A 1 95 ? -9.580 9.520 3.816 1.00 94.00 95 GLU A CA 1
ATOM 656 C C . GLU A 1 95 ? -8.795 10.598 4.576 1.00 94.00 95 GLU A C 1
ATOM 658 O O . GLU A 1 95 ? -8.197 11.475 3.955 1.00 94.00 95 GLU A O 1
ATOM 663 N N . GLU A 1 96 ? -8.740 10.510 5.907 1.00 96.06 96 GLU A N 1
ATOM 664 C CA . GLU A 1 96 ? -7.973 11.433 6.756 1.00 96.06 96 GLU A CA 1
ATOM 665 C C . GLU A 1 96 ? -6.458 11.206 6.658 1.00 96.06 96 GLU A C 1
ATOM 667 O O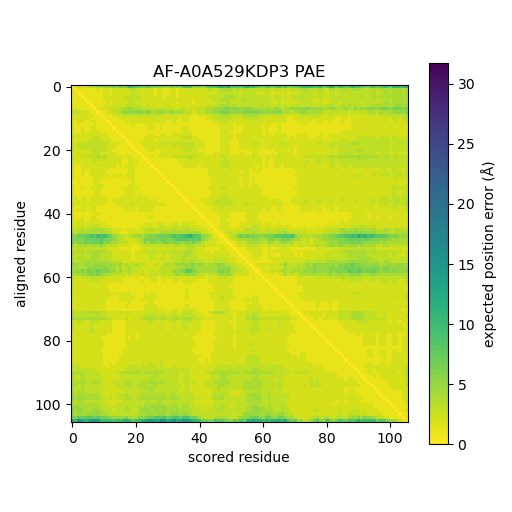 . GLU A 1 96 ? -5.685 12.151 6.793 1.00 96.06 96 GLU A O 1
ATOM 672 N N . MET A 1 97 ? -6.012 9.975 6.388 1.00 95.62 97 MET A N 1
ATOM 673 C CA . MET A 1 97 ? -4.589 9.661 6.211 1.00 95.62 97 MET A CA 1
ATOM 674 C C . MET A 1 97 ? -4.020 10.178 4.888 1.00 95.62 97 MET A C 1
ATOM 676 O O . MET A 1 97 ? -2.821 10.447 4.796 1.00 95.62 97 MET A O 1
ATOM 680 N N . HIS A 1 98 ? -4.844 10.277 3.844 1.00 91.88 98 HIS A N 1
ATOM 681 C CA . HIS A 1 98 ? -4.366 10.588 2.499 1.00 91.88 98 HIS A CA 1
ATOM 682 C C . HIS A 1 98 ? -3.640 11.951 2.405 1.00 91.88 98 HIS A C 1
ATOM 684 O O . HIS A 1 98 ? -2.538 11.983 1.851 1.00 91.88 98 HIS A O 1
ATOM 690 N N . PRO A 1 99 ? -4.158 13.065 2.966 1.00 93.31 99 PRO A N 1
ATOM 691 C CA . PRO A 1 99 ? -3.441 14.343 2.989 1.00 93.31 99 PRO A CA 1
ATOM 692 C C . PRO A 1 99 ? -2.075 14.275 3.687 1.00 93.31 99 PRO A C 1
ATOM 694 O O . PRO A 1 99 ? -1.115 14.853 3.183 1.00 93.31 99 PRO A O 1
ATOM 697 N N . GLU A 1 100 ? -1.962 13.538 4.795 1.00 94.88 1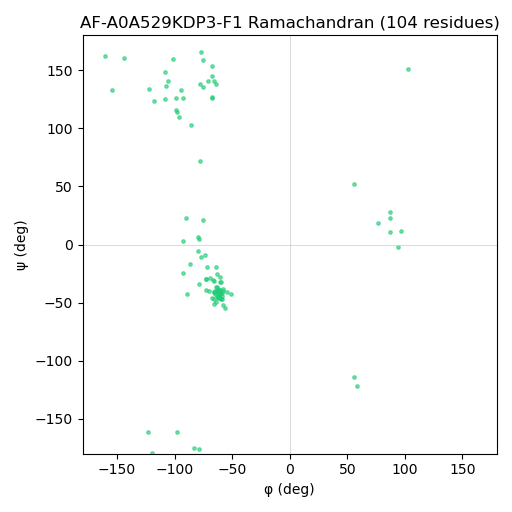00 GLU A N 1
ATOM 698 C CA . GLU A 1 100 ? -0.706 13.380 5.548 1.00 94.88 100 GLU A CA 1
ATOM 699 C C . GLU A 1 100 ? 0.348 12.619 4.735 1.00 94.88 100 GLU A C 1
ATOM 701 O O . GLU A 1 100 ? 1.525 12.986 4.699 1.00 94.88 100 GLU A O 1
ATOM 706 N N . LEU A 1 101 ? -0.083 11.571 4.025 1.00 92.81 101 LEU A N 1
ATOM 707 C CA . LEU A 1 101 ? 0.777 10.788 3.140 1.00 92.81 101 LEU A CA 1
ATOM 708 C C . LEU A 1 101 ? 1.292 11.618 1.965 1.00 92.81 101 LEU A C 1
ATOM 710 O O . LEU A 1 101 ? 2.466 11.506 1.619 1.00 92.81 101 LEU A O 1
ATOM 714 N N . VAL A 1 102 ? 0.446 12.471 1.384 1.00 90.81 102 VAL A N 1
ATOM 715 C CA . VAL A 1 102 ? 0.850 13.395 0.315 1.00 90.81 102 VAL A CA 1
ATOM 7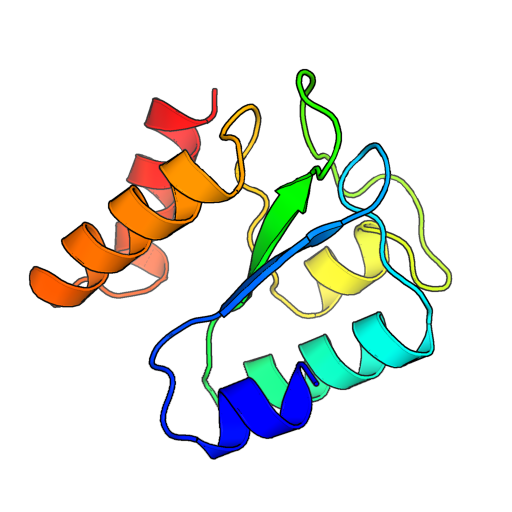16 C C . VAL A 1 102 ? 1.812 14.456 0.851 1.00 90.81 102 VAL A C 1
ATOM 718 O O . VAL A 1 102 ? 2.851 14.698 0.246 1.00 90.81 102 VAL A O 1
ATOM 721 N N . ALA A 1 103 ? 1.514 15.061 2.003 1.00 93.25 103 ALA A N 1
ATOM 722 C CA . ALA A 1 103 ? 2.342 16.117 2.580 1.00 93.25 103 ALA A CA 1
ATOM 723 C C . ALA A 1 103 ? 3.760 15.635 2.934 1.00 93.25 103 ALA A C 1
ATOM 725 O O . ALA A 1 103 ? 4.730 16.367 2.738 1.00 93.25 103 ALA A O 1
ATOM 726 N N . LEU A 1 104 ? 3.890 14.404 3.440 1.00 93.25 104 LEU A N 1
ATOM 727 C CA . LEU A 1 104 ? 5.170 13.833 3.871 1.00 93.25 104 LEU A CA 1
ATOM 728 C C . LEU A 1 104 ? 5.884 13.024 2.779 1.00 93.25 104 LEU A C 1
ATOM 730 O O . LEU A 1 104 ? 7.104 12.865 2.842 1.00 93.25 104 LEU A O 1
ATOM 734 N N . GLY A 1 105 ? 5.141 12.497 1.805 1.00 87.00 105 GLY A N 1
ATOM 735 C CA . GLY A 1 105 ? 5.678 11.774 0.651 1.00 87.00 105 GLY A CA 1
ATOM 736 C C . GLY A 1 105 ? 6.067 12.657 -0.523 1.00 87.00 105 GLY A C 1
ATOM 737 O O . GLY A 1 105 ? 6.850 12.208 -1.359 1.00 87.00 105 GLY A O 1
ATOM 738 N N . GLY A 1 106 ? 5.588 13.903 -0.541 1.00 82.31 106 GLY A N 1
ATOM 739 C CA . GLY A 1 106 ? 5.833 14.866 -1.608 1.00 82.31 106 GLY A CA 1
ATOM 740 C C . GLY A 1 106 ? 5.094 14.552 -2.896 1.00 82.31 106 GLY A C 1
ATOM 741 O O . GLY A 1 106 ? 4.663 13.405 -3.140 1.00 82.31 106 GLY A O 1
#

Mean predicted aligned error: 2.4 Å

Sequence (106 aa):
MIRLAAASGSRAIVLEGFGRGNATPAVAVAVADIIADGVPVFVASRCGEGRVSPIYGNGGGKDLEKAGAVFAGDLTGPKLRILVSVLLGMGMTLEEMHPELVALGG

Radius of gyration: 12.44 Å; Cα contacts (8 Å, |Δi|>4): 200; chains: 1; bounding box: 29×30×32 Å

Nearest PDB structures (foldseek):
  7c91-assembly1_A  TM=9.542E-01  e=6.240E-06  Bacillus paralicheniformis
  7cbu-assembly1_A  TM=9.514E-01  e=8.748E-06  Bacillus paralicheniformis
  7c8x-assembly1_A  TM=9.516E-01  e=8.748E-06  Bacillus paralicheniformis
  7cbw-assembly1_B  TM=9.484E-01  e=8.176E-06  Bacillus paralicheniformis
  7c8q-assembly1_B  TM=9.510E-01  e=1.968E-05  Bacillus paralicheniformis

Solvent-accessible surface area (backbone atoms only — not comparable to full-atom values): 5523 Å² total; per-residue (Å²): 107,71,68,55,48,50,76,70,70,43,81,55,44,77,44,62,20,50,64,40,26,20,59,46,50,72,52,30,54,51,49,32,55,41,34,75,74,68,31,52,40,36,33,11,19,67,46,94,70,69,54,25,50,59,77,42,58,92,18,18,14,34,43,33,43,74,43,66,38,44,67,27,22,52,30,41,43,71,58,45,47,53,52,54,51,51,44,57,72,73,67,54,50,72,78,67,44,48,62,56,41,45,70,73,15,93

Foldseek 3Di:
DVLVCLVVPDQEEEDAAADLQFAALVVLVVLLVSVVVVHAYETHHPPPWFFRDQDDDNRTSVSNVVSVHHGQAGDHSVRVVVLVVVCVVVVDDPVRCNVVSVVVND

pLDDT: mean 95.83, std 3.12, range [82.31, 98.5]